Protein AF-A0A7W0NNY4-F1 (afdb_monomer)

Foldseek 3Di:
DQDDDPPCPQVVVQVVVLLVVLQVVQWDQDPVRDIDRPPVSSVVSSQCDFQDQGPVGGFHHDPVGHTDQKDKDFDFDQDPSRDTHGPDIDIGGPVRVD

Nearest PDB structures (foldseek):
  8vuq-assembly1_A  TM=5.504E-01  e=3.710E-02  Homo sapiens
  8vun-assembly1_C  TM=5.449E-01  e=9.446E-02  Homo sapiens
  8x0e-assembly1_B  TM=3.850E-01  e=3.590E-01  Homo sapiens
  7dgd-assembly1_B  TM=5.119E-01  e=8.550E-01  Homo sapiens
  5xga-assembly1_A  TM=3.309E-01  e=6.124E-01  Escherichia coli K-12

Mean predicted aligned error: 5.5 Å

Radius of gyration: 17.62 Å; Cα contacts (8 Å, |Δi|>4): 116; chains: 1; bounding box: 44×25×45 Å

Structure (mmCIF, N/CA/C/O backbone):
data_AF-A0A7W0NNY4-F1
#
_entry.id   AF-A0A7W0NNY4-F1
#
loop_
_atom_site.group_PDB
_atom_site.id
_atom_site.type_symbol
_atom_site.label_atom_id
_atom_site.label_alt_id
_atom_site.label_comp_id
_atom_site.label_asym_id
_atom_site.label_entity_id
_atom_site.label_seq_id
_atom_site.pdbx_PDB_ins_code
_atom_site.Cartn_x
_atom_site.Cartn_y
_atom_site.Cartn_z
_atom_site.occupancy
_atom_site.B_iso_or_equiv
_atom_site.auth_seq_id
_atom_site.auth_comp_id
_atom_site.auth_asym_id
_atom_site.auth_atom_id
_atom_site.pdbx_PDB_model_num
ATOM 1 N N . PHE A 1 1 ? -4.807 15.189 -18.997 1.00 39.03 1 PHE A N 1
ATOM 2 C CA . PHE A 1 1 ? -4.536 13.866 -19.593 1.00 39.03 1 PHE A CA 1
ATOM 3 C C . PHE A 1 1 ? -3.510 14.073 -20.688 1.00 39.03 1 PHE A C 1
ATOM 5 O O . PHE A 1 1 ? -3.864 14.674 -21.693 1.00 39.03 1 PHE A O 1
ATOM 12 N N . GLY A 1 2 ? -2.245 13.721 -20.447 1.00 60.06 2 GLY A N 1
ATOM 13 C CA . GLY A 1 2 ? -1.160 14.070 -21.375 1.00 60.06 2 GLY A CA 1
ATOM 14 C C . GLY A 1 2 ? 0.210 14.368 -20.760 1.00 60.06 2 GLY A C 1
ATOM 15 O O . GLY A 1 2 ? 1.137 14.563 -21.530 1.00 60.06 2 GLY A O 1
ATOM 16 N N . ASP A 1 3 ? 0.362 14.355 -19.433 1.00 64.44 3 ASP A N 1
ATOM 17 C CA . ASP A 1 3 ? 1.684 14.357 -18.791 1.00 64.44 3 ASP A CA 1
ATOM 18 C C . ASP A 1 3 ? 2.022 12.937 -18.310 1.00 64.44 3 ASP A C 1
ATOM 20 O O . ASP A 1 3 ? 1.103 12.220 -17.888 1.00 64.44 3 ASP A O 1
ATOM 24 N N . PRO A 1 4 ? 3.297 12.502 -18.366 1.00 59.53 4 PRO A N 1
ATOM 25 C CA . PRO A 1 4 ? 3.676 11.185 -17.882 1.00 59.53 4 PRO A CA 1
ATOM 26 C C . PRO A 1 4 ? 3.339 11.073 -16.396 1.00 59.53 4 PRO A C 1
ATOM 28 O O . PRO A 1 4 ? 3.774 11.882 -15.572 1.00 59.53 4 PRO A O 1
ATOM 31 N N . ALA A 1 5 ? 2.547 10.058 -16.046 1.00 69.31 5 ALA A N 1
ATOM 32 C CA . ALA A 1 5 ? 2.326 9.714 -14.655 1.00 69.31 5 ALA A CA 1
ATOM 33 C C . ALA A 1 5 ? 3.693 9.394 -14.036 1.00 69.31 5 ALA A C 1
ATOM 35 O O . ALA A 1 5 ? 4.368 8.458 -14.456 1.00 69.31 5 ALA A O 1
ATOM 36 N N . SER A 1 6 ? 4.106 10.188 -13.045 1.00 78.19 6 SER A N 1
ATOM 37 C CA . SER A 1 6 ? 5.250 9.858 -12.192 1.00 78.19 6 SER A CA 1
ATOM 38 C C . SER A 1 6 ? 5.172 8.399 -11.737 1.00 78.19 6 SER A C 1
ATOM 40 O O . SER A 1 6 ? 4.087 7.904 -11.413 1.00 78.19 6 SER A O 1
ATOM 42 N N . VAL A 1 7 ? 6.325 7.735 -11.666 1.00 78.31 7 VAL A N 1
ATOM 43 C CA . VAL A 1 7 ? 6.464 6.315 -11.298 1.00 78.31 7 VAL A CA 1
ATOM 44 C C . VAL A 1 7 ? 5.913 5.982 -9.900 1.00 78.31 7 VAL A C 1
ATOM 46 O O . VAL A 1 7 ? 5.687 4.820 -9.571 1.00 78.31 7 VAL A O 1
ATOM 49 N N . PHE A 1 8 ? 5.635 6.998 -9.080 1.00 84.75 8 PHE A N 1
ATOM 50 C CA . PHE A 1 8 ? 5.124 6.843 -7.717 1.00 84.75 8 PHE A CA 1
ATOM 51 C C . PHE A 1 8 ? 3.591 6.831 -7.608 1.00 84.75 8 PHE A C 1
ATOM 53 O O . PHE A 1 8 ? 3.073 6.479 -6.554 1.00 84.75 8 PHE A O 1
ATOM 60 N N . HIS A 1 9 ? 2.840 7.179 -8.662 1.00 89.62 9 HIS A N 1
ATOM 61 C CA . HIS A 1 9 ? 1.373 7.269 -8.561 1.00 89.62 9 HIS A CA 1
ATOM 62 C C . HIS A 1 9 ? 0.712 5.931 -8.226 1.00 89.62 9 HIS A C 1
ATOM 64 O O . HIS A 1 9 ? -0.227 5.908 -7.437 1.00 89.62 9 HIS A O 1
ATOM 70 N N . ALA A 1 10 ? 1.205 4.826 -8.793 1.00 88.88 10 ALA A N 1
ATOM 71 C CA . ALA A 1 10 ? 0.652 3.505 -8.508 1.00 88.88 10 ALA A CA 1
ATOM 72 C C . ALA A 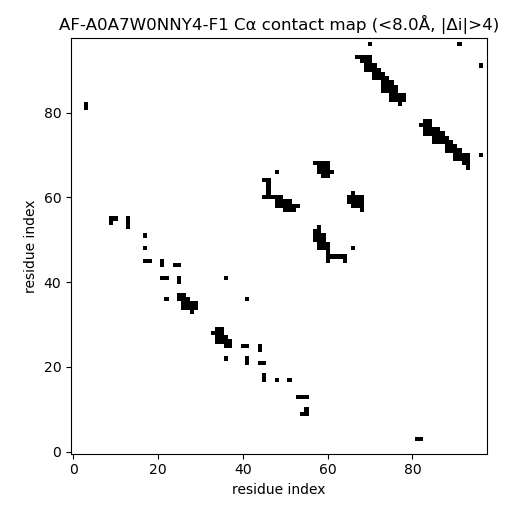1 10 ? 0.879 3.093 -7.042 1.00 88.88 10 ALA A C 1
ATOM 74 O O . ALA A 1 10 ? -0.030 2.587 -6.396 1.00 88.88 10 ALA A O 1
ATOM 75 N N . HIS A 1 11 ? 2.049 3.427 -6.488 1.00 91.00 11 HIS A N 1
ATOM 76 C CA . HIS A 1 11 ? 2.357 3.225 -5.072 1.00 91.00 11 HIS A CA 1
ATOM 77 C C . HIS A 1 11 ? 1.438 4.057 -4.167 1.00 91.00 11 HIS A C 1
ATOM 79 O O . HIS A 1 11 ? 0.897 3.545 -3.193 1.00 91.00 11 HIS A O 1
ATOM 85 N N . ALA A 1 12 ? 1.222 5.333 -4.504 1.00 93.19 12 ALA A N 1
ATOM 86 C CA . ALA A 1 12 ? 0.318 6.202 -3.753 1.00 93.19 12 ALA A CA 1
ATOM 87 C C . ALA A 1 12 ? -1.140 5.722 -3.819 1.00 93.19 12 ALA A C 1
ATOM 89 O O . ALA A 1 12 ? -1.863 5.832 -2.828 1.00 93.19 12 ALA A O 1
ATOM 90 N N . PHE A 1 13 ? -1.564 5.187 -4.968 1.00 94.38 13 PHE A N 1
ATOM 91 C CA . PHE A 1 13 ? -2.885 4.590 -5.135 1.00 94.38 13 PHE A CA 1
ATOM 92 C C . PHE A 1 13 ? -3.074 3.403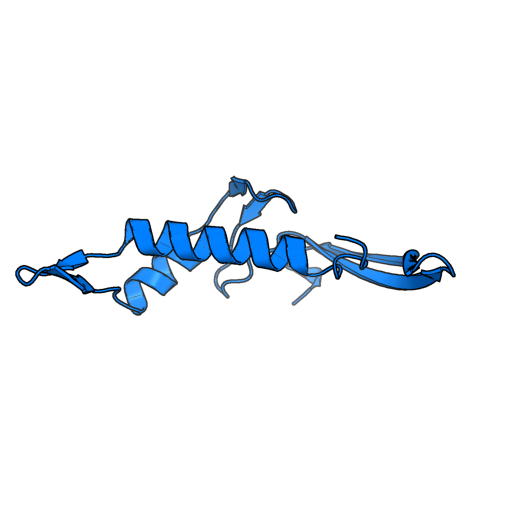 -4.186 1.00 94.38 13 PHE A C 1
ATOM 94 O O . PHE A 1 13 ? -4.015 3.412 -3.395 1.00 94.38 13 PHE A O 1
ATOM 101 N N . ASP A 1 14 ? -2.166 2.428 -4.205 1.00 95.06 14 ASP A N 1
ATOM 102 C CA . ASP A 1 14 ? -2.273 1.256 -3.329 1.00 95.06 14 ASP A CA 1
ATOM 103 C C . ASP A 1 14 ? -2.187 1.640 -1.848 1.00 95.06 14 ASP A C 1
ATOM 105 O O . ASP A 1 14 ? -3.053 1.253 -1.068 1.00 95.06 14 ASP A O 1
ATOM 109 N N . ALA A 1 15 ? -1.225 2.489 -1.470 1.00 95.31 15 ALA A N 1
ATOM 110 C CA . ALA A 1 15 ? -1.068 2.937 -0.086 1.00 95.31 15 ALA A CA 1
ATOM 111 C C . ALA A 1 15 ? -2.306 3.683 0.440 1.00 95.31 15 ALA A C 1
ATOM 113 O O . ALA A 1 15 ? -2.683 3.517 1.598 1.00 95.31 15 ALA A O 1
ATOM 114 N N . THR A 1 16 ? -2.960 4.491 -0.402 1.00 97.38 16 THR A N 1
ATOM 115 C CA . THR A 1 16 ? -4.188 5.197 -0.007 1.00 97.38 16 THR A CA 1
ATOM 116 C C . THR A 1 16 ? -5.320 4.213 0.256 1.00 97.38 16 THR A C 1
ATOM 118 O O . THR A 1 16 ? -5.986 4.340 1.278 1.00 97.38 16 THR A O 1
ATOM 121 N N . ASN A 1 17 ? -5.529 3.230 -0.626 1.00 97.88 17 ASN A N 1
ATOM 122 C CA . ASN A 1 17 ? -6.592 2.243 -0.425 1.00 97.88 17 ASN A CA 1
ATOM 123 C C . ASN A 1 17 ? -6.326 1.384 0.818 1.00 97.88 17 ASN A C 1
ATOM 125 O O . ASN A 1 17 ? -7.224 1.240 1.633 1.00 97.88 17 ASN A O 1
ATOM 129 N N . MET A 1 18 ? -5.083 0.949 1.056 1.00 97.62 18 MET A N 1
ATOM 130 C CA . MET A 1 18 ? -4.722 0.233 2.289 1.00 97.62 18 MET A CA 1
ATOM 131 C C . MET A 1 18 ? -5.059 1.026 3.562 1.00 97.62 18 MET A C 1
ATOM 133 O O . MET A 1 18 ? -5.581 0.469 4.524 1.00 97.62 18 MET A O 1
ATOM 137 N N . VAL A 1 19 ? -4.775 2.335 3.586 1.00 97.44 19 VAL A N 1
ATOM 138 C CA . VAL A 1 19 ? -5.122 3.193 4.734 1.00 97.44 19 VAL A CA 1
ATOM 139 C C . VAL A 1 19 ? -6.635 3.336 4.885 1.00 97.44 19 VAL A C 1
ATOM 141 O O . VAL A 1 19 ? -7.124 3.325 6.010 1.00 97.44 19 VAL A O 1
ATOM 144 N N . LEU A 1 20 ? -7.372 3.493 3.784 1.00 98.19 20 LEU A N 1
ATOM 145 C CA . LEU A 1 20 ? -8.831 3.597 3.820 1.00 98.19 20 LEU A CA 1
ATOM 146 C C . LEU A 1 20 ? -9.470 2.297 4.319 1.00 98.19 20 LEU A C 1
ATOM 148 O O . LEU A 1 20 ? -10.315 2.365 5.203 1.00 98.19 20 LEU A O 1
ATOM 152 N N . ASP A 1 21 ? -9.001 1.144 3.846 1.00 98.19 21 ASP A N 1
ATOM 153 C CA . ASP A 1 21 ? -9.477 -0.170 4.286 1.00 98.19 21 ASP A CA 1
ATOM 154 C C . ASP A 1 21 ? -9.218 -0.374 5.794 1.00 98.19 21 ASP A C 1
ATOM 156 O O . ASP A 1 21 ? -10.113 -0.777 6.537 1.00 98.19 21 ASP A O 1
ATOM 160 N N . ALA A 1 22 ? -8.034 0.008 6.291 1.00 98.12 22 ALA A N 1
ATOM 161 C CA . ALA A 1 22 ? -7.729 -0.035 7.724 1.00 98.12 22 ALA A CA 1
ATOM 162 C C . ALA A 1 22 ? -8.579 0.953 8.548 1.00 98.12 22 ALA A C 1
ATOM 164 O O . ALA A 1 22 ? -8.925 0.670 9.6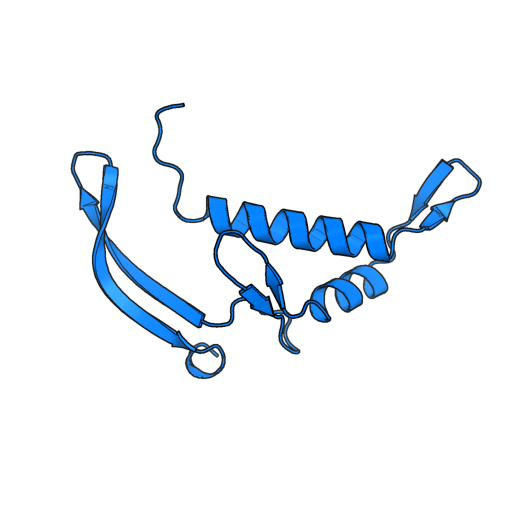94 1.00 98.12 22 ALA A O 1
ATOM 165 N N . ILE A 1 23 ? -8.930 2.121 7.990 1.00 98.31 23 ILE A N 1
ATOM 166 C CA . ILE A 1 23 ? -9.870 3.0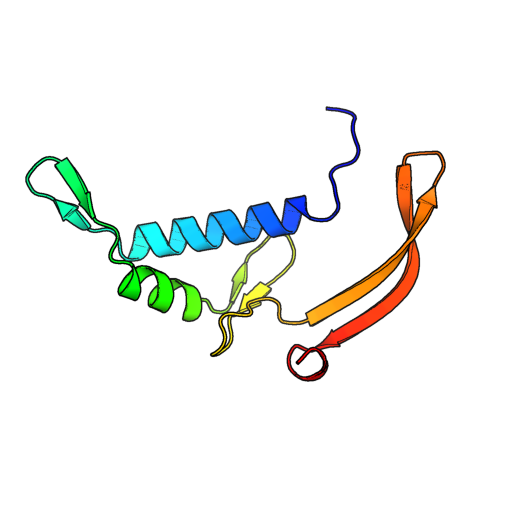58 8.624 1.00 98.31 23 ILE A CA 1
ATOM 167 C C . ILE A 1 23 ? -11.259 2.428 8.713 1.00 98.31 23 ILE A C 1
ATOM 169 O O . ILE A 1 23 ? -11.865 2.497 9.778 1.00 98.31 23 ILE A O 1
ATOM 173 N N . GLU A 1 24 ? -11.759 1.825 7.634 1.00 97.81 24 GLU A N 1
ATOM 174 C CA . GLU A 1 24 ? -13.068 1.161 7.615 1.00 97.81 24 GLU A CA 1
ATOM 175 C C . GLU A 1 24 ? -13.162 0.039 8.658 1.00 97.81 24 GLU A C 1
ATOM 177 O O . GLU A 1 24 ? -14.215 -0.140 9.267 1.00 97.81 24 GLU A O 1
ATOM 182 N N . GLU A 1 25 ? -12.061 -0.668 8.919 1.00 97.94 25 GLU A N 1
ATOM 183 C CA . GLU A 1 25 ? -12.000 -1.721 9.935 1.00 97.94 25 GLU A CA 1
ATOM 184 C C . GLU A 1 25 ? -12.139 -1.194 11.373 1.00 97.94 25 GLU A C 1
ATOM 186 O O . GLU A 1 25 ? -12.825 -1.805 12.196 1.00 97.94 25 GLU A O 1
ATOM 191 N N . VAL A 1 26 ? -11.483 -0.074 11.698 1.00 98.44 26 VAL A N 1
ATOM 192 C CA . VAL A 1 26 ? -11.309 0.372 13.097 1.00 98.44 26 VAL A CA 1
ATOM 193 C C . VAL A 1 26 ? -12.116 1.609 13.472 1.00 98.44 26 VAL A C 1
ATOM 195 O O . VAL A 1 26 ? -12.123 2.011 14.641 1.00 98.44 26 VAL A O 1
ATOM 198 N N . ALA A 1 27 ? -12.728 2.283 12.500 1.00 98.00 27 ALA A N 1
ATOM 199 C CA . ALA A 1 27 ? -13.479 3.495 12.766 1.00 98.00 27 ALA A CA 1
ATOM 200 C C . ALA A 1 27 ? -14.734 3.195 13.596 1.00 98.00 27 ALA A C 1
ATOM 202 O O . ALA A 1 27 ? -15.434 2.205 13.398 1.00 98.00 27 ALA A O 1
ATOM 203 N N . VAL A 1 28 ? -15.026 4.090 14.537 1.00 97.69 28 VAL A N 1
ATOM 204 C CA . VAL A 1 28 ? -16.182 3.995 15.429 1.00 97.69 28 VAL A CA 1
ATOM 205 C C . VAL A 1 28 ? -17.046 5.231 15.232 1.00 97.69 28 VAL A C 1
ATOM 207 O O . VAL A 1 28 ? -16.586 6.354 15.451 1.00 97.69 28 VAL A O 1
ATOM 210 N N . GLU A 1 29 ? -18.299 5.032 14.831 1.00 97.25 29 GLU A N 1
ATOM 211 C CA . GLU A 1 29 ? -19.295 6.104 14.822 1.00 97.25 29 GLU A CA 1
ATOM 212 C C . GLU A 1 29 ? -19.645 6.503 16.262 1.00 97.25 29 GLU A C 1
ATOM 214 O O . GLU A 1 29 ? -19.838 5.650 17.132 1.00 97.25 29 GLU A O 1
ATOM 219 N N . THR A 1 30 ? -19.707 7.804 16.530 1.00 96.44 30 THR A N 1
ATOM 220 C CA . THR A 1 30 ? -20.105 8.339 17.835 1.00 96.44 30 THR A CA 1
ATOM 221 C C . THR A 1 30 ? -21.599 8.657 17.857 1.00 96.44 30 THR A C 1
ATOM 223 O O . THR A 1 30 ? -22.204 8.933 16.822 1.00 96.44 30 THR A O 1
ATOM 226 N N . ASP A 1 31 ? -22.209 8.662 19.047 1.00 95.81 31 ASP A N 1
ATOM 227 C CA . ASP A 1 31 ? -23.657 8.892 19.215 1.00 95.81 31 ASP A CA 1
ATOM 228 C C . ASP A 1 31 ? -24.143 10.247 18.651 1.00 95.81 31 ASP A C 1
ATOM 230 O O . ASP A 1 31 ? -25.324 10.416 18.348 1.00 95.81 31 ASP A O 1
ATOM 234 N N . ASP A 1 32 ? -23.244 11.224 18.513 1.00 95.75 32 ASP A N 1
ATOM 235 C CA . ASP A 1 32 ? -23.496 12.551 17.941 1.00 95.75 32 ASP A CA 1
ATOM 236 C C . ASP A 1 32 ? -23.234 12.640 16.423 1.00 95.75 32 ASP A C 1
ATOM 238 O O . ASP A 1 32 ? -23.299 13.731 15.852 1.00 95.75 32 ASP A O 1
ATOM 242 N N . GLY A 1 33 ? -22.982 11.510 15.753 1.00 94.88 33 GLY A N 1
ATOM 243 C CA . GLY A 1 33 ? -22.772 11.428 14.303 1.00 94.88 33 GLY A CA 1
ATOM 244 C C . GLY A 1 33 ? -21.352 11.770 13.844 1.00 94.88 33 GLY A C 1
ATOM 245 O O . GLY A 1 33 ? -21.139 12.062 12.666 1.00 94.88 33 GLY A O 1
ATOM 246 N N . GLY A 1 34 ? -20.383 11.773 14.760 1.00 96.81 34 GLY A N 1
ATOM 247 C CA . GLY A 1 34 ? -18.960 11.868 14.448 1.00 96.81 34 GLY A CA 1
ATOM 248 C C . GLY A 1 34 ? -18.341 10.512 14.095 1.00 96.81 34 GLY A C 1
ATOM 249 O O . GLY A 1 34 ? -18.964 9.460 14.224 1.00 96.81 34 GLY A O 1
ATOM 250 N N . LEU A 1 35 ? -17.077 10.548 13.664 1.00 96.75 35 LEU A N 1
ATOM 251 C CA . LEU A 1 35 ? -16.272 9.359 13.393 1.00 96.75 35 LEU A CA 1
ATOM 252 C C . LEU A 1 35 ? -14.967 9.442 14.185 1.00 96.75 35 LEU A C 1
ATOM 254 O O . LEU A 1 35 ? -14.153 10.347 13.977 1.00 96.75 35 LEU A O 1
ATOM 258 N N . LEU A 1 36 ? -14.765 8.501 15.102 1.00 97.81 36 LEU A N 1
ATOM 259 C CA . LEU A 1 36 ? -13.524 8.345 15.843 1.00 97.81 36 LEU A CA 1
ATOM 260 C C . LEU A 1 36 ? -12.655 7.296 15.152 1.00 97.81 36 LEU A C 1
ATOM 262 O O . LEU A 1 36 ? -13.073 6.159 14.976 1.00 97.81 36 LEU A O 1
ATOM 266 N N . ILE A 1 37 ? -11.417 7.665 14.824 1.00 98.31 37 ILE A N 1
ATOM 267 C CA . ILE A 1 37 ? -10.414 6.750 14.268 1.00 98.31 37 ILE A CA 1
ATOM 268 C C . ILE A 1 37 ? -9.286 6.614 15.302 1.00 98.31 37 ILE A C 1
ATOM 270 O O . ILE A 1 37 ? -8.440 7.513 15.415 1.00 98.31 37 ILE A O 1
ATOM 274 N N . PRO A 1 38 ? -9.267 5.547 16.125 1.00 97.94 38 PRO A N 1
ATOM 275 C CA . PRO A 1 38 ? -8.271 5.396 17.178 1.00 97.94 38 PRO A CA 1
ATOM 276 C C . PRO A 1 38 ? -6.886 5.132 16.575 1.00 97.94 38 PRO A C 1
ATOM 278 O O . PRO A 1 38 ? -6.651 4.095 15.968 1.00 97.94 38 PRO A O 1
ATOM 281 N N . ARG A 1 39 ? -5.931 6.049 16.776 1.00 97.81 39 ARG A N 1
ATOM 282 C CA . ARG A 1 39 ? -4.605 6.002 16.120 1.00 97.81 39 ARG A CA 1
ATOM 283 C C . ARG A 1 39 ? -3.836 4.695 16.325 1.00 97.81 39 ARG A C 1
ATOM 285 O O . ARG A 1 39 ? -3.159 4.251 15.407 1.00 97.81 39 ARG A O 1
ATOM 292 N N . THR A 1 40 ? -3.901 4.120 17.525 1.00 97.50 40 THR A N 1
ATOM 293 C CA . THR A 1 40 ? -3.228 2.849 17.826 1.00 97.50 40 THR A CA 1
ATOM 294 C C . THR A 1 40 ? -3.877 1.702 17.065 1.00 97.50 40 THR A C 1
ATOM 296 O O . THR A 1 40 ? -3.163 0.953 16.420 1.00 97.50 40 THR A O 1
ATOM 299 N N . GLN A 1 41 ? -5.213 1.632 17.055 1.00 98.12 41 GLN A N 1
ATOM 300 C CA . GLN A 1 41 ? -5.934 0.592 16.317 1.00 98.12 41 GLN A CA 1
ATOM 301 C C . GLN A 1 41 ? -5.718 0.734 14.810 1.00 98.12 41 GLN A C 1
ATOM 303 O O . GLN A 1 41 ? -5.447 -0.256 14.153 1.00 98.12 41 GLN A O 1
ATOM 308 N N . LEU A 1 42 ? -5.733 1.962 14.281 1.00 98.06 42 LEU A N 1
ATOM 309 C CA . LEU A 1 42 ? -5.437 2.214 12.870 1.00 98.06 42 LEU A CA 1
ATOM 310 C C . LEU A 1 42 ? -4.033 1.742 12.483 1.00 98.06 42 LEU A C 1
ATOM 312 O O . LEU A 1 42 ? -3.859 1.115 11.445 1.00 98.06 42 LEU A O 1
ATOM 316 N N . ARG A 1 43 ? -3.023 2.059 13.302 1.00 96.31 43 ARG A N 1
ATOM 317 C CA . ARG A 1 43 ? -1.655 1.595 13.058 1.00 96.31 43 ARG A CA 1
ATOM 318 C C . ARG A 1 43 ? -1.589 0.071 13.085 1.00 96.31 43 ARG A C 1
ATOM 320 O O . ARG A 1 43 ? -0.979 -0.499 12.193 1.00 96.31 43 ARG A O 1
ATOM 327 N N . ASP A 1 44 ? -2.176 -0.550 14.103 1.00 96.50 44 ASP A N 1
ATOM 328 C CA . ASP A 1 44 ? -2.100 -1.998 14.295 1.00 96.50 44 ASP A CA 1
ATOM 329 C C . ASP A 1 44 ? -2.812 -2.727 13.140 1.00 96.50 44 ASP A C 1
ATOM 331 O O . ASP A 1 44 ? -2.196 -3.573 12.504 1.00 96.50 44 ASP A O 1
ATOM 335 N N . ALA A 1 45 ? -4.018 -2.292 12.755 1.00 97.31 45 ALA A N 1
ATOM 336 C CA . ALA A 1 45 ? -4.736 -2.819 11.590 1.00 97.31 45 ALA A CA 1
ATOM 337 C C . ALA A 1 45 ? -3.948 -2.641 10.281 1.00 97.31 45 ALA A C 1
ATOM 339 O O . ALA A 1 45 ? -3.862 -3.557 9.468 1.00 97.31 45 ALA A O 1
ATOM 340 N N . PHE A 1 46 ? -3.307 -1.482 10.083 1.00 96.75 46 PHE A N 1
ATOM 341 C CA . PHE A 1 46 ? -2.461 -1.269 8.910 1.00 96.75 46 PHE A CA 1
ATOM 342 C C . PHE A 1 46 ? -1.241 -2.207 8.904 1.00 96.75 46 PHE A C 1
ATOM 344 O O . PHE A 1 46 ? -0.929 -2.789 7.868 1.00 96.75 46 PHE A O 1
ATOM 351 N N . PHE A 1 47 ? -0.564 -2.380 10.043 1.00 95.88 47 PHE A N 1
ATOM 352 C CA . PHE A 1 47 ? 0.613 -3.252 10.172 1.00 95.88 47 PHE A CA 1
ATOM 353 C C . PHE A 1 47 ? 0.256 -4.736 10.019 1.00 95.88 47 PHE A C 1
ATOM 355 O O . PHE A 1 47 ? 1.071 -5.506 9.523 1.00 95.88 47 PHE A O 1
ATOM 362 N N . ASP A 1 48 ? -0.972 -5.123 10.361 1.00 95.56 48 ASP A N 1
ATOM 363 C CA . ASP A 1 48 ? -1.486 -6.481 10.169 1.00 95.56 48 ASP A CA 1
ATOM 364 C C . ASP A 1 48 ? -1.866 -6.785 8.702 1.00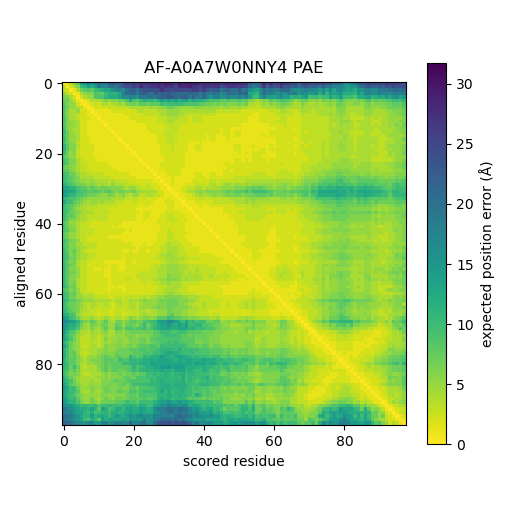 95.56 48 ASP A C 1
ATOM 366 O O . ASP A 1 48 ? -2.276 -7.906 8.379 1.00 95.56 48 ASP A O 1
ATOM 370 N N . THR A 1 49 ? -1.696 -5.827 7.778 1.00 96.12 49 THR A N 1
ATOM 371 C CA . THR A 1 49 ? -1.986 -6.041 6.355 1.00 96.12 49 THR A CA 1
ATOM 372 C C . THR A 1 49 ? -1.145 -7.182 5.785 1.00 96.12 49 THR A C 1
ATOM 374 O O . THR A 1 49 ? 0.084 -7.123 5.728 1.00 96.12 49 THR A O 1
ATOM 377 N N . SER A 1 50 ? -1.820 -8.197 5.247 1.00 94.75 50 SE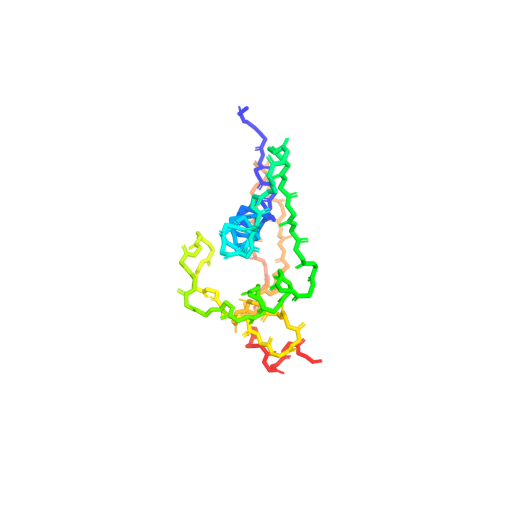R A N 1
ATOM 378 C CA . SER A 1 50 ? -1.179 -9.338 4.599 1.00 94.75 50 SER A CA 1
ATOM 379 C C . SER A 1 50 ? -1.947 -9.784 3.363 1.00 94.75 50 SER A C 1
ATOM 381 O O . SER A 1 50 ? -3.166 -9.954 3.387 1.00 94.75 50 SER A O 1
ATOM 383 N N . GLY A 1 51 ? -1.231 -9.996 2.258 1.00 94.75 51 GLY A N 1
ATOM 384 C CA . GLY A 1 51 ? -1.818 -10.506 1.022 1.00 94.75 51 GLY A CA 1
ATOM 385 C C . GLY A 1 51 ? -2.698 -9.502 0.270 1.00 94.75 51 GLY A C 1
ATOM 386 O O . GLY A 1 51 ? -3.467 -9.920 -0.603 1.00 94.75 51 GLY A O 1
ATOM 387 N N . TYR A 1 52 ? -2.571 -8.206 0.567 1.00 96.06 52 TYR A N 1
ATOM 388 C CA . TYR A 1 52 ? -3.338 -7.128 -0.051 1.00 96.06 52 TYR A CA 1
ATOM 389 C C . TYR A 1 52 ? -3.120 -7.090 -1.563 1.00 96.06 52 TYR A C 1
ATOM 391 O O . TYR A 1 52 ? -1.982 -7.123 -2.027 1.00 96.06 52 TYR A O 1
ATOM 399 N N . LYS A 1 53 ? -4.193 -7.032 -2.356 1.00 95.56 53 LYS A N 1
ATOM 400 C CA . LYS A 1 53 ? -4.123 -7.084 -3.826 1.00 95.56 53 LYS A CA 1
ATOM 401 C C . LYS A 1 53 ? -4.126 -5.680 -4.428 1.00 95.56 53 LYS A C 1
ATOM 403 O O . LYS A 1 53 ? -5.151 -5.225 -4.926 1.00 95.56 53 LYS A O 1
ATOM 408 N N . GLY A 1 54 ? -2.964 -5.033 -4.391 1.00 92.62 54 GLY A N 1
ATOM 409 C CA . GLY A 1 54 ? -2.724 -3.746 -5.039 1.00 92.62 54 GLY A CA 1
ATOM 410 C C 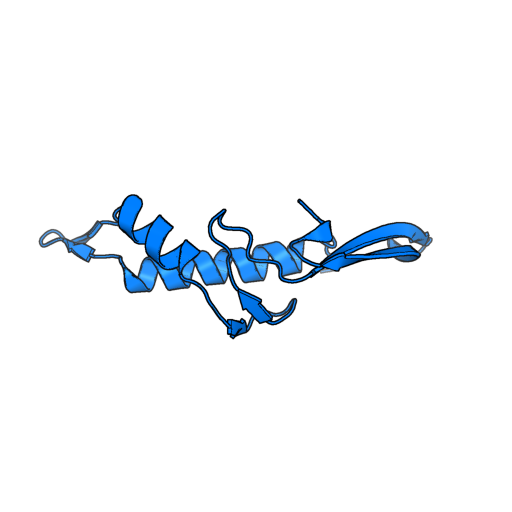. GLY A 1 54 ? -2.472 -3.861 -6.545 1.00 92.62 54 GLY A C 1
ATOM 411 O O . GLY A 1 54 ? -2.305 -4.952 -7.102 1.00 92.62 54 GLY A O 1
ATOM 412 N N . ILE A 1 55 ? -2.411 -2.716 -7.218 1.00 92.69 55 ILE A N 1
ATOM 413 C CA . ILE A 1 55 ? -2.083 -2.617 -8.643 1.00 92.69 55 ILE A CA 1
ATOM 414 C C . ILE A 1 55 ? -0.582 -2.770 -8.914 1.00 92.69 55 ILE A C 1
ATOM 416 O O . ILE A 1 55 ? -0.212 -3.160 -10.022 1.00 92.69 55 ILE A O 1
ATOM 420 N N . ILE A 1 56 ? 0.281 -2.499 -7.926 1.00 89.06 56 ILE A N 1
ATOM 421 C CA . ILE A 1 56 ? 1.732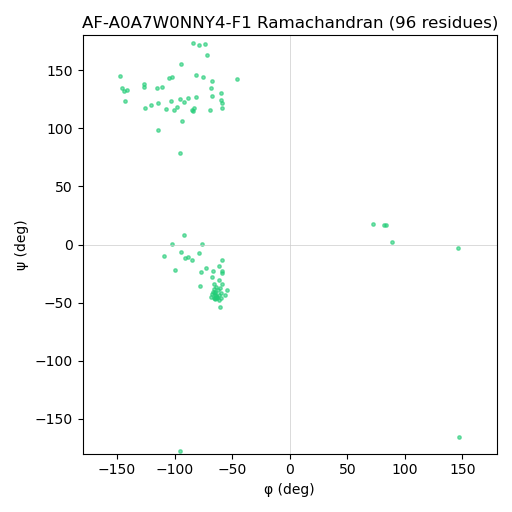 -2.735 -8.025 1.00 89.06 56 ILE A CA 1
ATOM 422 C C . ILE A 1 56 ? 2.121 -4.175 -7.679 1.00 89.06 56 ILE A C 1
ATOM 424 O O . ILE A 1 56 ? 3.244 -4.589 -7.958 1.00 89.06 56 ILE A O 1
ATOM 428 N N . GLY A 1 57 ? 1.209 -4.951 -7.088 1.00 89.25 57 GLY A N 1
ATOM 429 C CA . GLY A 1 57 ? 1.471 -6.323 -6.675 1.00 89.25 57 GLY A CA 1
ATOM 430 C C . GLY A 1 57 ? 0.706 -6.733 -5.423 1.00 89.25 57 GLY A C 1
ATOM 431 O O . GLY A 1 57 ? -0.251 -6.089 -5.002 1.00 89.25 57 GLY A O 1
ATOM 432 N N . THR A 1 58 ? 1.126 -7.854 -4.832 1.00 93.31 58 THR A N 1
ATOM 433 C CA . THR A 1 58 ? 0.610 -8.282 -3.526 1.00 93.31 58 THR A CA 1
ATOM 434 C C . THR A 1 58 ? 1.453 -7.659 -2.418 1.00 93.31 58 THR A C 1
ATOM 436 O O . THR A 1 58 ? 2.666 -7.833 -2.443 1.00 93.31 58 THR A O 1
ATOM 439 N N . LEU A 1 59 ? 0.822 -6.971 -1.468 1.00 93.44 59 LEU A N 1
ATOM 440 C CA . LEU A 1 59 ? 1.489 -6.245 -0.385 1.00 93.44 59 LEU A CA 1
ATOM 441 C C . LEU A 1 59 ? 1.236 -6.938 0.958 1.00 93.44 59 LEU A C 1
ATOM 443 O O . LEU A 1 59 ? 0.113 -7.355 1.254 1.00 93.44 59 LEU A O 1
ATOM 447 N N . THR A 1 60 ? 2.292 -7.066 1.752 1.00 93.56 60 THR A N 1
ATOM 448 C CA . THR A 1 60 ? 2.270 -7.650 3.097 1.00 93.56 60 THR A CA 1
ATOM 449 C C . THR A 1 60 ? 3.247 -6.865 3.949 1.00 93.56 60 THR A C 1
ATOM 451 O O . THR A 1 60 ? 4.413 -6.773 3.573 1.00 93.56 60 THR A O 1
ATOM 454 N N . CYS A 1 61 ? 2.771 -6.311 5.061 1.00 93.56 61 CYS A N 1
ATOM 455 C CA . CYS A 1 61 ? 3.584 -5.523 5.975 1.00 93.56 61 CYS A CA 1
ATOM 456 C C . CYS A 1 61 ? 4.395 -6.411 6.923 1.00 93.56 61 CYS A C 1
ATOM 458 O O . CYS A 1 61 ? 3.961 -7.497 7.315 1.00 93.56 61 CYS A O 1
ATOM 460 N N . ASP A 1 62 ? 5.592 -5.947 7.271 1.00 88.62 62 ASP A N 1
ATOM 461 C CA . ASP A 1 62 ? 6.424 -6.537 8.313 1.00 88.62 62 ASP A CA 1
ATOM 462 C C . ASP A 1 62 ? 6.247 -5.831 9.670 1.00 88.62 62 ASP A C 1
ATOM 464 O O . ASP A 1 62 ? 5.464 -4.893 9.821 1.00 88.62 62 ASP A O 1
ATOM 468 N N . GLU A 1 63 ? 7.010 -6.265 10.677 1.00 87.81 63 GLU A N 1
ATOM 469 C CA . GLU A 1 63 ? 6.970 -5.686 12.028 1.00 87.81 63 GLU A CA 1
ATOM 470 C C . GLU A 1 63 ? 7.353 -4.194 12.094 1.00 87.81 63 GLU A C 1
ATOM 472 O O . GLU A 1 63 ? 7.030 -3.513 13.070 1.00 87.81 63 GLU A O 1
ATOM 477 N N . ASN A 1 64 ? 8.022 -3.673 11.063 1.00 87.56 64 ASN A N 1
ATOM 478 C CA . ASN A 1 64 ? 8.409 -2.269 10.948 1.00 87.56 64 ASN A CA 1
ATOM 479 C C . ASN A 1 64 ? 7.387 -1.449 10.143 1.00 87.56 64 ASN A C 1
ATOM 481 O O . ASN A 1 64 ? 7.501 -0.221 10.092 1.00 87.56 64 ASN A O 1
ATOM 485 N N . GLY A 1 65 ? 6.386 -2.104 9.547 1.00 86.81 65 GLY A N 1
ATOM 486 C CA . GLY A 1 65 ? 5.372 -1.492 8.696 1.00 86.81 65 GLY A CA 1
ATOM 487 C C . GLY A 1 65 ? 5.807 -1.306 7.243 1.00 86.81 65 GLY A C 1
ATOM 488 O O . GLY A 1 65 ? 5.174 -0.521 6.536 1.00 86.81 65 GLY A O 1
ATOM 489 N N . ASP A 1 66 ? 6.870 -1.980 6.785 1.00 90.12 66 ASP A N 1
ATOM 490 C CA . ASP A 1 66 ? 7.213 -2.012 5.361 1.00 90.12 66 ASP A CA 1
ATOM 491 C C . ASP A 1 66 ? 6.387 -3.088 4.659 1.00 90.12 66 ASP A C 1
ATOM 493 O O . ASP A 1 66 ? 6.473 -4.271 4.984 1.00 90.12 66 ASP A O 1
ATOM 497 N N . CYS A 1 67 ? 5.563 -2.653 3.709 1.00 91.31 67 CYS A N 1
ATOM 498 C CA . CYS A 1 67 ? 4.587 -3.492 3.024 1.00 91.31 67 CYS A CA 1
ATOM 499 C C . CYS A 1 67 ? 5.023 -3.926 1.625 1.00 91.31 67 CYS A C 1
ATOM 501 O O . CYS A 1 67 ? 4.261 -4.604 0.927 1.00 91.31 67 CYS A O 1
ATOM 503 N N . ASN A 1 68 ? 6.216 -3.518 1.188 1.00 86.25 68 ASN A N 1
ATOM 504 C CA . ASN A 1 68 ? 6.716 -3.837 -0.134 1.00 86.25 68 ASN A CA 1
ATOM 505 C C . ASN A 1 68 ? 7.584 -5.111 -0.100 1.00 86.25 68 ASN A C 1
ATOM 507 O O . ASN A 1 68 ? 8.732 -5.051 0.327 1.00 86.25 68 ASN A O 1
ATOM 511 N N . PRO A 1 69 ? 7.109 -6.266 -0.603 1.00 73.31 69 PRO A N 1
ATOM 512 C CA . PRO A 1 69 ? 7.827 -7.536 -0.449 1.00 73.31 69 PRO A CA 1
ATOM 513 C C . PRO A 1 69 ? 9.167 -7.586 -1.198 1.00 73.31 69 PRO A C 1
ATOM 515 O O . PRO A 1 69 ? 10.032 -8.396 -0.866 1.00 73.31 69 PRO A O 1
ATOM 518 N N . THR A 1 70 ? 9.332 -6.753 -2.230 1.00 79.69 70 THR A N 1
ATOM 519 C CA . THR A 1 70 ? 10.566 -6.645 -3.012 1.00 79.69 70 THR A CA 1
ATOM 520 C C . THR A 1 70 ? 10.799 -5.201 -3.429 1.00 79.69 70 THR A C 1
ATOM 522 O O . THR A 1 70 ? 9.922 -4.566 -4.018 1.00 79.69 70 THR A O 1
ATOM 525 N N . THR A 1 71 ? 12.005 -4.692 -3.225 1.00 82.06 71 THR A N 1
ATOM 526 C CA . THR A 1 71 ? 12.388 -3.336 -3.612 1.00 82.06 71 THR A CA 1
ATOM 527 C C . THR A 1 71 ? 13.177 -3.363 -4.909 1.00 82.06 71 THR A C 1
ATOM 529 O O . THR A 1 71 ? 14.284 -3.889 -4.976 1.00 82.06 71 THR A O 1
ATOM 532 N N . THR A 1 72 ? 12.621 -2.762 -5.962 1.00 85.50 72 THR A N 1
ATOM 533 C CA . THR A 1 72 ? 13.335 -2.585 -7.231 1.00 85.50 72 THR A CA 1
ATOM 534 C C . THR A 1 72 ? 13.922 -1.181 -7.312 1.00 85.50 72 THR A C 1
ATOM 536 O O . THR A 1 72 ? 13.191 -0.192 -7.337 1.00 85.50 72 THR A O 1
ATOM 539 N N . ILE A 1 73 ? 15.247 -1.093 -7.401 1.00 87.19 73 ILE A N 1
ATOM 540 C CA . ILE A 1 73 ? 15.984 0.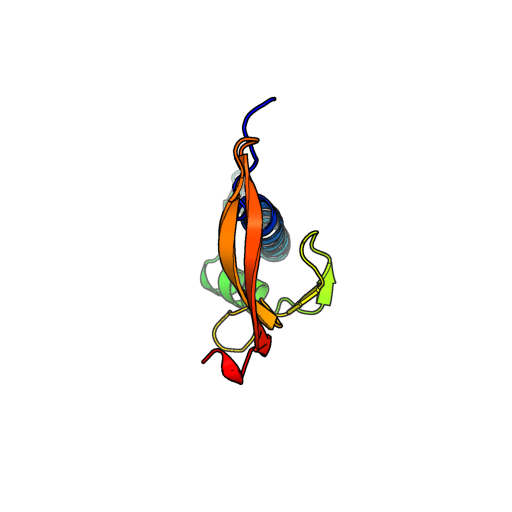150 -7.635 1.00 87.19 73 ILE A CA 1
ATOM 541 C C . ILE A 1 73 ? 16.415 0.167 -9.098 1.00 87.19 73 ILE A C 1
ATOM 543 O O . ILE A 1 73 ? 17.108 -0.738 -9.565 1.00 87.19 73 ILE A O 1
ATOM 547 N N . ALA A 1 74 ? 16.029 1.215 -9.825 1.00 89.88 74 ALA A N 1
ATOM 548 C CA . ALA A 1 74 ? 16.371 1.372 -11.232 1.00 89.88 74 ALA A CA 1
ATOM 549 C C . ALA A 1 74 ? 17.032 2.727 -11.508 1.00 89.88 74 ALA A C 1
ATOM 551 O O . ALA A 1 74 ? 16.555 3.772 -11.064 1.00 89.88 74 ALA A O 1
ATOM 552 N N . VAL A 1 75 ? 18.103 2.709 -12.302 1.00 92.56 75 VAL A N 1
ATOM 553 C CA . VAL A 1 75 ? 18.615 3.913 -12.965 1.00 92.56 75 VAL A CA 1
ATOM 554 C C . VAL A 1 75 ? 17.949 3.969 -14.329 1.00 92.56 75 VAL A C 1
ATOM 556 O O . VAL A 1 75 ? 18.049 3.020 -15.106 1.00 92.56 75 VAL A O 1
ATOM 559 N N . ASN A 1 76 ? 17.248 5.066 -14.607 1.00 91.56 76 ASN A N 1
ATOM 560 C CA . ASN A 1 76 ? 16.489 5.236 -15.839 1.00 91.56 76 ASN A CA 1
ATOM 561 C C . ASN A 1 76 ? 17.065 6.374 -16.680 1.00 91.56 76 ASN A C 1
ATOM 563 O O . ASN A 1 76 ? 17.339 7.463 -16.179 1.00 91.56 76 ASN A O 1
ATOM 567 N N . GLU A 1 77 ? 17.199 6.121 -17.975 1.00 92.62 77 GLU A N 1
ATOM 568 C CA . GLU A 1 77 ? 17.341 7.149 -18.993 1.00 92.62 77 GLU A CA 1
ATOM 569 C C . GLU A 1 77 ? 15.945 7.689 -19.333 1.00 92.62 77 GLU A C 1
ATOM 571 O O . GLU A 1 77 ? 15.035 6.918 -19.643 1.00 92.62 77 GLU A O 1
ATOM 576 N N . VAL A 1 78 ? 15.765 9.011 -19.272 1.00 89.56 78 VAL A N 1
ATOM 577 C CA . VAL A 1 78 ? 14.525 9.654 -19.723 1.00 89.56 78 VAL A CA 1
ATOM 578 C C . VAL A 1 78 ? 14.622 9.865 -21.228 1.00 89.56 78 VAL A C 1
ATOM 580 O O . VAL A 1 78 ? 15.479 10.604 -21.713 1.00 89.56 78 VAL A O 1
ATOM 583 N N . THR A 1 79 ? 13.755 9.191 -21.973 1.00 88.25 79 THR A N 1
ATOM 584 C CA . THR A 1 79 ? 13.707 9.285 -23.436 1.00 88.25 79 THR A CA 1
ATOM 585 C C . THR A 1 79 ? 13.144 10.639 -23.895 1.00 88.25 79 THR A C 1
ATOM 587 O O . THR A 1 79 ? 12.475 11.324 -23.119 1.00 88.25 79 THR A O 1
ATOM 590 N N . PRO A 1 80 ? 13.335 11.041 -25.169 1.00 89.12 80 PRO A N 1
ATOM 591 C CA . PRO A 1 80 ? 12.742 12.275 -25.694 1.00 89.12 80 PRO A CA 1
ATOM 592 C C . PRO A 1 80 ? 11.207 12.337 -25.617 1.00 89.12 80 PRO A C 1
ATOM 594 O O . PRO A 1 80 ? 10.654 13.433 -25.592 1.00 89.12 80 PRO A O 1
ATOM 597 N N . SER A 1 81 ? 10.518 11.189 -25.578 1.00 87.00 81 SER A N 1
ATOM 598 C CA . SER A 1 81 ? 9.065 11.098 -25.365 1.00 87.00 81 SER A CA 1
ATOM 599 C C . SER A 1 81 ? 8.650 11.256 -23.898 1.00 87.00 81 SER A C 1
ATOM 601 O O . SER A 1 81 ? 7.460 11.361 -23.620 1.00 87.00 81 SER A O 1
ATOM 603 N N . GLY A 1 82 ? 9.606 11.304 -22.965 1.00 83.56 82 GLY A N 1
ATOM 604 C CA . GLY A 1 82 ? 9.363 11.373 -21.523 1.00 83.56 82 GLY A CA 1
ATOM 605 C C . GLY A 1 82 ? 9.242 10.007 -20.842 1.00 83.56 82 GLY A C 1
ATOM 606 O O . GLY A 1 82 ? 9.026 9.957 -19.634 1.00 83.56 82 GLY A O 1
ATOM 607 N N . ASP A 1 83 ? 9.408 8.907 -21.581 1.00 84.06 83 ASP A N 1
ATOM 608 C CA . ASP A 1 83 ? 9.355 7.556 -21.021 1.00 84.06 83 ASP A CA 1
ATOM 609 C C . ASP A 1 83 ? 10.633 7.226 -20.243 1.00 84.06 83 ASP A C 1
ATOM 611 O O . ASP A 1 83 ? 11.739 7.589 -20.662 1.00 84.06 83 ASP A O 1
ATOM 615 N N . PHE A 1 84 ? 10.482 6.479 -19.148 1.00 85.81 84 PHE A N 1
ATOM 616 C CA . PHE A 1 84 ? 11.594 5.952 -18.358 1.00 85.81 84 PHE A CA 1
ATOM 617 C C . PHE A 1 84 ? 12.090 4.635 -18.961 1.00 85.81 84 PHE A C 1
ATOM 619 O O . PHE A 1 84 ? 11.368 3.637 -18.977 1.00 85.81 84 PHE A O 1
ATOM 626 N N . LYS A 1 85 ? 13.332 4.620 -19.448 1.00 89.69 85 LYS A N 1
ATOM 627 C CA . LYS A 1 85 ? 14.000 3.420 -19.955 1.00 89.69 85 LYS A CA 1
ATOM 628 C C . LYS A 1 85 ? 15.074 2.967 -18.959 1.00 89.69 85 LYS A C 1
ATOM 630 O O . LYS A 1 85 ? 16.050 3.696 -18.777 1.00 89.69 85 LYS A O 1
ATOM 635 N N . PRO A 1 86 ? 14.967 1.776 -18.350 1.00 91.19 86 PRO A N 1
ATOM 636 C CA . PRO A 1 86 ? 15.961 1.321 -17.387 1.00 91.19 86 PRO A CA 1
ATOM 637 C C . PRO A 1 86 ? 17.303 1.048 -18.077 1.00 91.19 86 PRO A C 1
ATOM 639 O O . PRO A 1 86 ? 17.376 0.312 -19.062 1.00 91.19 86 PRO A O 1
ATOM 642 N N . SER A 1 87 ? 18.372 1.646 -17.553 1.00 93.19 87 SER A N 1
ATOM 643 C CA . SER A 1 87 ? 19.766 1.356 -17.917 1.00 93.19 87 SER A CA 1
ATOM 644 C C . SER A 1 87 ? 20.445 0.437 -16.899 1.00 93.19 87 SER A C 1
ATOM 646 O O . SER A 1 87 ? 21.401 -0.262 -17.233 1.00 93.19 87 SER A O 1
ATOM 648 N N . PHE A 1 88 ? 19.917 0.396 -15.676 1.00 94.00 88 PHE A N 1
ATOM 649 C CA . PHE A 1 88 ? 20.286 -0.540 -14.622 1.00 94.00 88 PHE A CA 1
ATOM 650 C C . PHE A 1 88 ? 19.060 -0.850 -13.766 1.00 94.00 88 PHE A C 1
ATOM 652 O O . PHE A 1 88 ? 18.225 0.024 -13.523 1.00 94.00 88 PHE A O 1
ATOM 659 N N . THR A 1 89 ? 18.960 -2.084 -13.283 1.00 93.25 89 THR A N 1
ATOM 660 C CA . THR A 1 89 ? 17.934 -2.493 -12.327 1.00 93.25 89 THR A CA 1
ATOM 661 C C . THR A 1 89 ? 18.518 -3.528 -11.382 1.00 93.25 89 THR A C 1
ATOM 663 O O . THR A 1 89 ? 19.188 -4.462 -11.822 1.00 93.25 89 THR A O 1
ATOM 666 N N . ILE A 1 90 ? 18.248 -3.360 -10.095 1.00 91.38 90 ILE A N 1
ATOM 667 C CA . ILE A 1 90 ? 18.450 -4.377 -9.070 1.00 91.38 90 ILE A CA 1
ATOM 668 C C . ILE A 1 90 ? 17.137 -4.547 -8.316 1.00 91.38 90 ILE A C 1
ATOM 670 O O . ILE A 1 90 ? 16.458 -3.563 -8.022 1.00 91.38 90 ILE A O 1
ATOM 674 N N . THR A 1 91 ? 16.776 -5.790 -8.030 1.00 89.00 91 THR A N 1
ATOM 675 C CA . THR A 1 91 ? 15.647 -6.120 -7.165 1.00 89.00 91 THR A CA 1
ATOM 676 C C . THR A 1 91 ? 16.224 -6.784 -5.934 1.00 89.00 91 THR A C 1
ATOM 678 O O . THR A 1 91 ? 16.949 -7.767 -6.059 1.00 89.00 91 THR A O 1
ATOM 681 N N . LEU A 1 92 ? 15.932 -6.194 -4.786 1.00 84.25 92 LEU A N 1
ATOM 682 C CA . LEU A 1 92 ? 16.272 -6.693 -3.465 1.00 84.25 92 LEU A CA 1
ATOM 683 C C . LEU A 1 92 ? 14.994 -7.250 -2.844 1.00 84.25 92 LEU A C 1
ATOM 685 O O . LEU A 1 92 ? 13.911 -6.692 -3.063 1.00 84.25 92 LEU A O 1
ATOM 689 N N . ASP A 1 93 ? 15.093 -8.333 -2.090 1.00 80.25 93 ASP A N 1
ATOM 690 C CA . ASP A 1 93 ? 14.005 -8.698 -1.188 1.00 80.25 93 ASP A CA 1
ATOM 691 C C . ASP A 1 93 ? 13.953 -7.755 0.032 1.00 80.25 93 ASP A C 1
ATOM 693 O O . ASP A 1 93 ? 14.797 -6.870 0.205 1.00 80.25 93 ASP A O 1
ATOM 697 N N . LEU A 1 94 ? 12.906 -7.886 0.848 1.00 68.62 94 LEU A N 1
ATOM 698 C CA . LEU A 1 94 ? 12.714 -7.036 2.023 1.00 68.62 94 LEU A CA 1
ATOM 699 C C . LEU A 1 94 ? 13.851 -7.175 3.058 1.00 68.62 94 LEU A C 1
ATOM 701 O O . LEU A 1 94 ? 14.155 -6.212 3.755 1.00 68.62 94 LEU A O 1
ATOM 705 N N . GLU A 1 95 ? 14.493 -8.341 3.164 1.00 72.44 95 GLU A N 1
ATOM 706 C CA . GLU A 1 95 ? 15.602 -8.566 4.103 1.00 72.44 95 GLU A CA 1
ATOM 707 C C . GLU A 1 95 ? 16.912 -7.961 3.582 1.00 72.44 95 GLU A C 1
ATOM 709 O O . GLU A 1 95 ? 17.693 -7.411 4.352 1.00 72.44 95 GLU A O 1
ATOM 714 N N . GLU A 1 96 ? 17.138 -8.006 2.272 1.00 71.62 96 GLU A N 1
ATOM 715 C CA . GLU A 1 96 ? 18.286 -7.404 1.591 1.00 71.62 96 GLU A CA 1
ATOM 716 C C . GLU A 1 96 ? 18.208 -5.869 1.517 1.00 71.62 96 GLU A C 1
ATOM 718 O O . GLU A 1 96 ? 19.225 -5.210 1.286 1.00 71.62 96 GLU A O 1
ATOM 723 N N . ALA A 1 97 ? 17.010 -5.297 1.672 1.00 63.47 97 ALA A N 1
ATOM 724 C CA . ALA A 1 97 ? 16.764 -3.857 1.606 1.00 63.47 97 ALA A CA 1
ATOM 725 C C . ALA A 1 97 ? 16.921 -3.117 2.954 1.00 63.47 97 ALA A C 1
ATOM 727 O O . ALA A 1 97 ? 16.919 -1.881 2.951 1.00 63.47 97 ALA A O 1
ATOM 728 N N . LYS A 1 98 ? 17.047 -3.843 4.075 1.00 63.38 98 LYS A N 1
ATOM 729 C CA . LYS A 1 98 ? 17.234 -3.310 5.441 1.00 63.38 98 LYS A CA 1
ATOM 730 C C . LYS A 1 98 ? 18.712 -3.117 5.789 1.00 63.38 98 LYS A C 1
ATOM 732 O O . LYS A 1 98 ? 19.014 -2.114 6.478 1.00 63.38 98 LYS A O 1
#

Secondary structure (DSSP, 8-state):
--SPP-TTHHHHHHHHHHHHHHHHHH-EE-TTS-EE--HHHHHHHHHT--SEE-SS-EE---TT----SEEEEEEEEE-TTS-EEEEEEEEEETTTT-

Sequence (98 aa):
FGDPASVFHAHAFDATNMVLDAIEEVAVETDDGGLLIPRTQLRDAFFDTSGYKGIIGTLTCDENGDCNPTTTIAVNEVTPSGDFKPSFTITLDLEEAK

Solvent-accessible surface area (backbone atoms only — not comparable to full-atom values): 5947 Å² total; per-residue (Å²): 141,87,71,81,77,59,89,57,55,57,56,53,51,37,54,49,50,52,52,50,54,22,42,69,73,51,49,40,78,42,100,87,76,48,79,46,69,50,66,67,56,35,50,51,49,46,34,67,37,64,71,40,83,41,90,85,42,68,30,36,32,40,100,87,55,57,35,61,61,56,49,73,52,67,48,59,49,74,43,98,89,64,49,79,44,75,79,42,75,50,76,34,46,54,79,77,69,110

pLDDT: mean 89.31, std 10.67, range [39.03, 98.44]